Protein AF-A0A9D4LX62-F1 (afdb_monomer_lite)

Secondary structure (DSSP, 8-state):
-HHHHHHHHTT---THHHHHHHHHHHHHHHHHHHHHHHHHHHHHTTTS-GGGGGGGSTTSPP-SSSSS-HHHHHHHHHHHHHHHHHHHHHTSPPTT------------------------------SS---GGGSSS---

pLDDT: mean 70.23, std 18.79, range [38.34, 95.5]

Structure (mmCIF, N/CA/C/O backbone):
data_AF-A0A9D4LX62-F1
#
_entry.id   AF-A0A9D4LX62-F1
#
loop_
_atom_site.group_PDB
_atom_site.id
_atom_site.type_symbol
_atom_site.label_atom_id
_atom_site.label_alt_id
_atom_site.label_comp_id
_atom_site.label_asym_id
_atom_site.label_entity_id
_atom_site.label_seq_id
_atom_site.pdbx_PDB_ins_code
_atom_site.Cartn_x
_atom_site.Cartn_y
_atom_site.Cartn_z
_atom_site.occupancy
_atom_site.B_iso_or_equiv
_atom_site.auth_seq_id
_atom_site.auth_comp_id
_atom_site.auth_asym_id
_atom_site.auth_atom_id
_atom_site.pdbx_PDB_model_num
ATOM 1 N N . MET A 1 1 ? -8.465 19.660 37.228 1.00 51.00 1 MET A N 1
ATOM 2 C CA . MET A 1 1 ? -7.953 18.395 36.661 1.00 51.00 1 MET A CA 1
ATOM 3 C C . MET A 1 1 ? -8.385 17.193 37.505 1.00 51.00 1 MET A C 1
ATOM 5 O O . MET A 1 1 ? -9.204 16.431 37.024 1.00 51.00 1 MET A O 1
ATOM 9 N N . ALA A 1 2 ? -8.000 17.088 38.787 1.00 53.16 2 ALA A N 1
ATOM 10 C CA . ALA A 1 2 ? -8.327 15.924 39.639 1.00 53.16 2 ALA A CA 1
ATOM 11 C C . ALA A 1 2 ? -9.833 15.650 39.886 1.00 53.16 2 ALA A C 1
ATOM 13 O O . ALA A 1 2 ? -10.225 14.526 40.177 1.00 53.16 2 ALA A O 1
ATOM 14 N N . LYS A 1 3 ? -10.703 16.664 39.758 1.00 53.62 3 LYS A N 1
ATOM 15 C CA . LYS A 1 3 ? -12.154 16.523 39.996 1.00 53.62 3 LYS A CA 1
ATOM 16 C C . LYS A 1 3 ? -12.904 15.808 38.859 1.00 53.62 3 LYS A C 1
ATOM 18 O O . LYS A 1 3 ? -13.970 15.264 39.107 1.00 53.62 3 LYS A O 1
ATOM 23 N N . ALA A 1 4 ? -12.347 15.791 37.644 1.00 56.34 4 ALA A N 1
ATOM 24 C CA . ALA A 1 4 ? -12.942 15.101 36.495 1.00 56.34 4 ALA A CA 1
ATOM 25 C C . ALA A 1 4 ? -12.605 13.598 36.491 1.00 56.34 4 ALA A C 1
ATOM 27 O O . ALA A 1 4 ? -13.438 12.773 36.137 1.00 56.34 4 ALA A O 1
ATOM 28 N N . GLU A 1 5 ? -11.409 13.231 36.958 1.00 54.09 5 GLU A N 1
ATOM 29 C CA . GLU A 1 5 ? -10.959 11.833 37.040 1.00 54.09 5 GLU A CA 1
ATOM 30 C C . GLU A 1 5 ? -11.719 11.027 38.105 1.00 54.09 5 GLU A C 1
ATOM 32 O O . GLU A 1 5 ? -11.885 9.814 37.974 1.00 54.09 5 GLU A O 1
ATOM 37 N N . LEU A 1 6 ? -12.225 11.700 39.145 1.00 55.16 6 LEU A N 1
ATOM 38 C CA . LEU A 1 6 ? -13.020 11.076 40.205 1.00 55.16 6 LEU A CA 1
ATOM 39 C C . LEU A 1 6 ? -14.460 10.752 39.775 1.00 55.16 6 LEU A C 1
ATOM 41 O O . LEU A 1 6 ? -15.017 9.774 40.263 1.00 55.16 6 LEU A O 1
ATOM 45 N N . GLN A 1 7 ? -15.036 11.487 38.816 1.00 55.56 7 GLN A N 1
ATOM 46 C CA . GLN A 1 7 ? -16.409 11.235 38.348 1.00 55.56 7 GLN A CA 1
ATOM 47 C C . GLN A 1 7 ? -16.545 9.947 37.522 1.00 55.56 7 GLN A C 1
ATOM 49 O O . GLN A 1 7 ? -17.625 9.368 37.462 1.00 55.56 7 GLN A O 1
ATOM 54 N N . ILE A 1 8 ? -15.458 9.454 36.919 1.00 56.66 8 ILE A N 1
ATOM 55 C CA . ILE A 1 8 ? -15.486 8.225 36.108 1.00 56.66 8 ILE A CA 1
ATOM 56 C C . ILE A 1 8 ? -15.570 6.973 36.999 1.00 56.66 8 ILE A C 1
ATOM 58 O O . ILE A 1 8 ? -16.159 5.970 36.603 1.00 56.66 8 ILE A O 1
ATOM 62 N N . LYS A 1 9 ? -15.027 7.028 38.224 1.00 56.91 9 LYS A N 1
ATOM 63 C CA . LYS A 1 9 ? -15.011 5.884 39.154 1.00 56.91 9 LYS A CA 1
ATOM 64 C C . LYS A 1 9 ? -16.335 5.671 39.901 1.00 56.91 9 LYS A C 1
ATOM 66 O O . LYS A 1 9 ? -16.598 4.547 40.312 1.00 56.91 9 LYS A O 1
ATOM 71 N N . GLU A 1 10 ? -17.173 6.700 40.057 1.00 59.28 10 GLU A N 1
ATOM 72 C CA . GLU A 1 10 ? -18.451 6.608 40.794 1.00 59.28 10 GLU A CA 1
ATOM 73 C C . GLU A 1 10 ? -19.614 6.000 39.991 1.00 59.28 10 GLU A C 1
ATOM 75 O O . GLU A 1 10 ? -20.633 5.646 40.577 1.00 59.28 10 GLU A O 1
ATOM 80 N N . LEU A 1 11 ? -19.488 5.829 38.670 1.00 58.62 11 LEU A N 1
ATOM 81 C CA . LEU A 1 11 ? -20.617 5.395 37.835 1.00 58.62 11 LEU A CA 1
ATOM 82 C C . LEU A 1 11 ? -20.828 3.875 37.749 1.00 58.62 11 LEU A C 1
ATOM 84 O O . LEU A 1 11 ? -21.815 3.456 37.156 1.00 58.62 11 LEU A O 1
ATOM 88 N N . GLY A 1 12 ? -19.965 3.034 38.334 1.00 59.69 12 GLY A N 1
ATOM 89 C CA . GLY A 1 12 ? -20.193 1.578 38.404 1.00 59.69 12 GLY A CA 1
ATOM 90 C C . GLY A 1 12 ? -20.400 0.883 37.046 1.00 59.69 12 GLY A C 1
ATOM 91 O O . GLY A 1 12 ? -20.916 -0.231 36.991 1.00 59.69 12 GLY A O 1
ATOM 92 N N . ILE A 1 13 ? -20.028 1.543 35.945 1.00 66.50 13 ILE A N 1
ATOM 93 C CA . ILE A 1 13 ? -20.150 1.007 34.593 1.00 66.50 13 ILE A CA 1
ATOM 94 C C . ILE A 1 13 ? -18.985 0.041 34.401 1.00 66.50 13 ILE A C 1
ATOM 96 O O . ILE A 1 13 ? -17.829 0.455 34.350 1.00 66.50 13 ILE A O 1
ATOM 100 N N . ASP A 1 14 ? -19.295 -1.248 34.309 1.00 69.44 14 ASP A N 1
ATOM 101 C CA . ASP A 1 14 ? -18.347 -2.287 33.916 1.00 69.44 14 ASP A CA 1
ATOM 102 C C . ASP A 1 14 ? -17.902 -2.034 32.464 1.00 69.44 14 ASP A C 1
ATOM 104 O O . ASP A 1 14 ? -18.601 -2.365 31.505 1.00 69.44 14 ASP A O 1
ATOM 108 N N . ILE A 1 15 ? -16.767 -1.346 32.309 1.00 69.88 15 ILE A N 1
ATOM 109 C CA . ILE A 1 15 ? -16.257 -0.822 31.031 1.00 69.88 15 ILE A CA 1
ATOM 110 C C . ILE A 1 15 ? -15.786 -1.958 30.108 1.00 69.88 15 ILE A C 1
ATOM 112 O O . ILE A 1 15 ? -15.649 -1.750 28.906 1.00 69.88 15 ILE A O 1
ATOM 116 N N . ALA A 1 16 ? -15.573 -3.168 30.636 1.00 73.12 16 ALA A N 1
ATOM 117 C CA . ALA A 1 16 ? -15.048 -4.304 29.880 1.00 73.12 16 ALA A CA 1
ATOM 118 C C . ALA A 1 16 ? -15.954 -4.698 28.699 1.00 73.12 16 ALA A C 1
ATOM 120 O O . ALA A 1 16 ? -15.499 -4.796 27.565 1.00 73.12 16 ALA A O 1
ATOM 121 N N . LYS A 1 17 ? -17.263 -4.820 28.932 1.00 76.38 17 LYS A N 1
ATOM 122 C CA . LYS A 1 17 ? -18.230 -5.223 27.895 1.00 76.38 17 LYS A CA 1
ATOM 123 C C . LYS A 1 17 ? -18.392 -4.206 26.753 1.00 76.38 17 LYS A C 1
ATOM 125 O O . LYS A 1 17 ? -18.374 -4.614 25.594 1.00 76.38 17 LYS A O 1
ATOM 130 N N . PRO A 1 18 ? -18.579 -2.893 27.009 1.00 75.06 18 PRO A N 1
ATOM 131 C CA . PRO A 1 18 ? -18.610 -1.915 25.927 1.00 75.06 18 PRO A CA 1
ATOM 132 C C . PRO A 1 18 ? -17.245 -1.767 25.244 1.00 75.06 18 PRO A C 1
ATOM 134 O O . PRO A 1 18 ? -17.221 -1.469 24.055 1.00 75.06 18 PRO A O 1
ATOM 137 N N . LEU A 1 19 ? -16.127 -2.001 25.942 1.00 84.00 19 LEU A N 1
ATOM 138 C CA . LEU A 1 19 ? -14.790 -1.977 25.344 1.00 84.00 19 LEU A CA 1
ATOM 139 C C . LEU A 1 19 ? -14.590 -3.106 24.321 1.00 84.00 19 LEU A C 1
ATOM 141 O O . LEU A 1 19 ? -14.085 -2.830 23.234 1.00 84.00 19 LEU A O 1
ATOM 145 N N . ASP A 1 20 ? -15.051 -4.323 24.616 1.00 82.00 20 ASP A N 1
ATOM 146 C CA . ASP A 1 20 ? -15.009 -5.447 23.668 1.00 82.00 20 ASP A CA 1
ATOM 147 C C . ASP A 1 20 ? -15.825 -5.131 22.399 1.00 82.00 20 ASP A C 1
ATOM 149 O O . ASP A 1 20 ? -15.336 -5.258 21.276 1.00 82.00 20 ASP A O 1
ATOM 153 N N . ASN A 1 21 ? -17.033 -4.578 22.565 1.00 80.88 21 ASN A N 1
ATOM 154 C CA . ASN A 1 21 ? -17.858 -4.128 21.437 1.00 80.88 21 ASN A CA 1
ATOM 155 C C . ASN A 1 21 ? -17.196 -2.979 20.646 1.00 80.88 21 ASN A C 1
ATOM 157 O O . ASN A 1 21 ? -17.307 -2.904 19.418 1.00 80.88 21 ASN A O 1
ATOM 161 N N . CYS A 1 22 ? -16.494 -2.065 21.323 1.00 88.31 22 CYS A N 1
ATOM 162 C CA . CYS A 1 22 ? -15.698 -1.017 20.679 1.00 88.31 22 CYS A CA 1
ATOM 163 C C . CYS A 1 22 ? -14.538 -1.610 19.865 1.00 88.31 22 CYS A C 1
ATOM 165 O O . CYS A 1 22 ? -14.221 -1.111 18.789 1.00 88.31 22 CYS A O 1
ATOM 167 N N . GLN A 1 23 ? -13.918 -2.688 20.336 1.00 91.50 23 GLN A N 1
ATOM 168 C CA . GLN A 1 23 ? -12.824 -3.344 19.627 1.00 91.50 23 GLN A CA 1
ATOM 169 C C . GLN A 1 23 ? -13.316 -4.057 18.361 1.00 91.50 23 GLN A C 1
ATOM 171 O O . GLN A 1 23 ? -12.708 -3.904 17.296 1.00 91.50 23 GLN A O 1
ATOM 176 N N . ASP A 1 24 ? -14.451 -4.751 18.440 1.00 91.06 24 ASP A N 1
ATOM 177 C CA . ASP A 1 24 ? -15.077 -5.394 17.281 1.00 91.06 24 ASP A CA 1
ATOM 178 C C . ASP A 1 24 ? -15.528 -4.368 16.235 1.00 91.06 24 ASP A C 1
ATOM 180 O O . ASP A 1 24 ? -15.281 -4.531 15.036 1.00 91.06 24 ASP A O 1
ATOM 184 N N . THR A 1 25 ? -16.133 -3.263 16.678 1.00 94.94 25 THR A N 1
ATOM 185 C CA . THR A 1 25 ? -16.549 -2.176 15.777 1.00 94.94 25 THR A CA 1
ATOM 186 C C . THR A 1 25 ? -15.351 -1.467 15.140 1.00 94.94 25 THR A C 1
ATOM 188 O O . THR A 1 25 ? -15.389 -1.192 13.939 1.00 94.94 25 THR A O 1
ATOM 191 N N . LEU A 1 26 ? -14.258 -1.232 15.878 1.00 94.75 26 LEU A N 1
ATOM 192 C CA . LEU A 1 26 ? -13.002 -0.701 15.328 1.00 94.75 26 LEU A CA 1
ATOM 193 C C . LEU A 1 26 ? -12.368 -1.657 14.313 1.00 94.75 26 LEU A C 1
ATOM 195 O O . LEU A 1 26 ? -11.891 -1.212 13.266 1.00 94.75 26 LEU A O 1
ATOM 199 N N . SER A 1 27 ? -12.391 -2.961 14.589 1.00 94.62 27 SER A N 1
ATOM 200 C CA . SER A 1 27 ? -11.915 -3.992 13.662 1.00 94.62 27 SER A CA 1
ATOM 201 C C . SER A 1 27 ? -12.729 -3.990 12.365 1.00 94.62 27 SER A C 1
ATOM 203 O O . SER A 1 27 ? -12.161 -3.932 11.268 1.00 94.62 27 SER A O 1
ATOM 205 N N . LEU A 1 28 ? -14.062 -3.951 12.471 1.00 95.50 28 LEU A N 1
ATOM 206 C CA . LEU A 1 28 ? -14.965 -3.879 11.323 1.00 95.50 28 LEU A CA 1
ATOM 207 C C . LEU A 1 28 ? -14.759 -2.590 10.515 1.00 95.50 28 LEU A C 1
ATOM 209 O O . LEU A 1 28 ? -14.680 -2.642 9.287 1.00 95.50 28 LEU A O 1
ATOM 213 N N . LEU A 1 29 ? -14.616 -1.445 11.189 1.00 95.06 29 LEU A N 1
ATOM 214 C CA . LEU A 1 29 ? -14.339 -0.156 10.554 1.00 95.06 29 LEU A CA 1
ATOM 215 C C . LEU A 1 29 ? -12.989 -0.169 9.826 1.00 95.06 29 LEU A C 1
ATOM 217 O O . LEU A 1 29 ? -12.895 0.280 8.683 1.00 95.06 29 LEU A O 1
ATOM 221 N N . GLY A 1 30 ? -11.952 -0.726 10.454 1.00 92.56 30 GLY A N 1
ATOM 222 C CA . GLY A 1 30 ? -10.642 -0.914 9.834 1.00 92.56 30 GLY A CA 1
ATOM 223 C C . GLY A 1 30 ? -10.721 -1.804 8.593 1.00 92.56 30 GLY A C 1
ATOM 224 O O . GLY A 1 30 ? -10.132 -1.484 7.556 1.00 92.56 30 GLY A O 1
ATOM 225 N N . HIS A 1 31 ? -11.506 -2.881 8.658 1.00 93.38 31 HIS A N 1
ATOM 226 C CA . HIS A 1 31 ? -11.730 -3.775 7.528 1.00 93.38 31 HIS A CA 1
ATOM 227 C C . HIS A 1 31 ? -12.482 -3.087 6.381 1.00 93.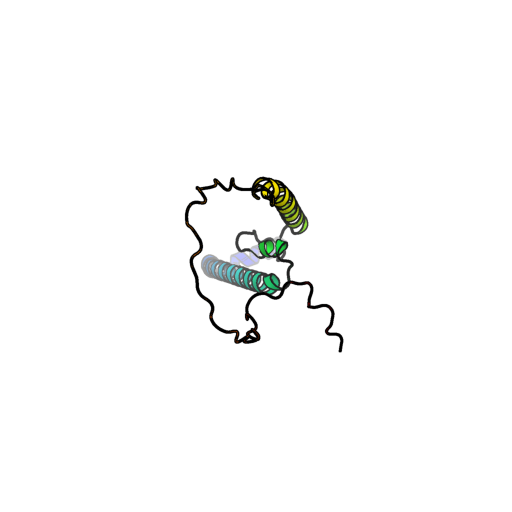38 31 HIS A C 1
ATOM 229 O O . HIS A 1 31 ? -12.053 -3.173 5.228 1.00 93.38 31 HIS A O 1
ATOM 235 N N . ALA A 1 32 ? -13.555 -2.356 6.686 1.00 95.00 32 ALA A N 1
ATOM 236 C CA . ALA A 1 32 ? -14.315 -1.587 5.705 1.00 95.00 32 ALA A CA 1
ATOM 237 C C . ALA A 1 32 ? -13.439 -0.519 5.030 1.00 95.00 32 ALA A C 1
ATOM 239 O O . ALA A 1 32 ? -13.396 -0.436 3.802 1.00 95.00 32 ALA A O 1
ATOM 240 N N . ASN A 1 33 ? -12.653 0.228 5.811 1.00 91.88 33 ASN A N 1
ATOM 241 C CA . ASN A 1 33 ? -11.702 1.209 5.286 1.00 91.88 33 ASN A CA 1
ATOM 242 C C . ASN A 1 33 ? -10.656 0.561 4.373 1.00 91.88 33 ASN A C 1
ATOM 244 O O . ASN A 1 33 ? -10.339 1.096 3.307 1.00 91.88 33 ASN A O 1
ATOM 248 N N . LYS A 1 34 ? -10.142 -0.616 4.745 1.00 90.56 34 LYS A N 1
ATOM 249 C CA . LYS A 1 34 ? -9.229 -1.385 3.893 1.00 90.56 34 LYS A CA 1
ATOM 250 C C . LYS A 1 34 ? -9.892 -1.766 2.569 1.00 90.56 34 LYS A C 1
ATOM 252 O O . LYS A 1 34 ? -9.277 -1.567 1.523 1.00 90.56 34 LYS A O 1
ATOM 257 N N . GLN A 1 35 ? -11.124 -2.276 2.594 1.00 91.94 35 GLN A N 1
ATOM 258 C CA . GLN A 1 35 ? -11.851 -2.639 1.374 1.00 91.94 35 GLN A CA 1
ATOM 259 C C . GLN A 1 35 ? -12.085 -1.427 0.466 1.00 91.94 35 GLN A C 1
ATOM 261 O O . GLN A 1 35 ? -11.755 -1.493 -0.714 1.00 91.94 35 GLN A O 1
ATOM 266 N N . ILE A 1 36 ? -12.544 -0.298 1.016 1.00 92.38 36 ILE A N 1
ATOM 267 C CA . ILE A 1 36 ? -12.747 0.946 0.256 1.00 92.38 36 ILE A CA 1
ATOM 268 C C . ILE A 1 36 ? -11.446 1.384 -0.421 1.00 92.38 36 ILE A C 1
ATOM 270 O O . ILE A 1 36 ? -11.434 1.706 -1.610 1.00 92.38 36 ILE A O 1
ATOM 274 N N . ASN A 1 37 ? -10.329 1.368 0.309 1.00 91.19 37 ASN A N 1
ATOM 275 C CA . ASN A 1 37 ? -9.032 1.726 -0.258 1.00 91.19 37 ASN A CA 1
ATOM 276 C C . ASN A 1 37 ? -8.594 0.754 -1.364 1.00 91.19 37 ASN A C 1
ATOM 278 O O . ASN A 1 37 ? -8.060 1.197 -2.381 1.00 91.19 37 ASN A O 1
ATOM 282 N N . MET A 1 38 ? -8.868 -0.545 -1.228 1.00 89.81 38 MET A N 1
ATOM 283 C CA . MET A 1 38 ? -8.597 -1.523 -2.287 1.00 89.81 38 MET A CA 1
ATOM 284 C C . MET A 1 38 ? -9.447 -1.275 -3.535 1.00 89.81 38 MET A C 1
ATOM 286 O O . MET A 1 38 ? -8.893 -1.202 -4.631 1.00 89.81 38 MET A O 1
ATOM 290 N N . THR A 1 39 ? -10.749 -1.038 -3.379 1.00 92.62 39 THR A N 1
ATOM 291 C CA . THR A 1 39 ? -11.644 -0.700 -4.496 1.00 92.62 39 THR A CA 1
ATOM 292 C C . THR A 1 39 ? -11.198 0.578 -5.204 1.00 92.62 39 THR A C 1
ATOM 294 O O . THR A 1 39 ? -11.157 0.628 -6.432 1.00 92.62 39 THR A O 1
ATOM 297 N N . ARG A 1 40 ? -10.782 1.606 -4.453 1.00 93.06 40 ARG A N 1
ATOM 298 C CA . ARG A 1 40 ? -10.223 2.842 -5.029 1.00 93.06 40 ARG A CA 1
ATOM 299 C C . ARG A 1 40 ? -8.959 2.567 -5.840 1.00 93.06 40 ARG A C 1
ATOM 301 O O . ARG A 1 40 ? -8.806 3.111 -6.930 1.00 93.06 40 ARG A O 1
ATOM 308 N N . ARG A 1 41 ? -8.061 1.711 -5.342 1.00 91.75 41 ARG A N 1
ATOM 309 C CA . ARG A 1 41 ? -6.840 1.320 -6.068 1.00 91.75 41 ARG A CA 1
ATOM 310 C C . ARG A 1 41 ? -7.168 0.543 -7.341 1.00 91.75 41 ARG A C 1
ATOM 312 O O . ARG A 1 41 ? -6.554 0.796 -8.373 1.00 91.75 41 ARG A O 1
ATOM 319 N N . GLU A 1 42 ? -8.144 -0.355 -7.307 1.00 91.44 42 GLU A N 1
ATOM 320 C CA . GLU A 1 42 ? -8.598 -1.089 -8.494 1.00 91.44 42 GLU A CA 1
ATOM 321 C C . GLU A 1 42 ? -9.229 -0.169 -9.542 1.00 91.44 42 GLU A C 1
ATOM 323 O O . GLU A 1 42 ? -8.901 -0.293 -10.721 1.00 91.44 42 GLU A O 1
ATOM 328 N N . ALA A 1 43 ? -10.037 0.803 -9.113 1.00 92.50 43 ALA A N 1
ATOM 329 C CA . ALA A 1 43 ? -10.624 1.813 -9.990 1.00 92.50 43 ALA A CA 1
ATOM 330 C C . ALA A 1 43 ? -9.573 2.747 -10.618 1.00 92.50 43 ALA A C 1
ATOM 332 O O . ALA A 1 43 ? -9.722 3.153 -11.765 1.00 92.50 43 ALA A O 1
ATOM 333 N N . LEU A 1 44 ? -8.487 3.058 -9.900 1.00 92.38 44 LEU A N 1
ATOM 334 C CA . LEU A 1 44 ? -7.374 3.870 -10.417 1.00 92.38 44 LEU A CA 1
ATOM 335 C C . LEU A 1 44 ? -6.411 3.091 -11.319 1.00 92.38 44 LEU A C 1
ATOM 337 O O . LEU A 1 44 ? -5.709 3.685 -12.137 1.00 92.38 44 LEU A O 1
ATOM 341 N N . ARG A 1 45 ? -6.345 1.763 -11.173 1.00 91.25 45 ARG A N 1
ATOM 342 C CA . ARG A 1 45 ? -5.435 0.901 -11.937 1.00 91.25 45 ARG A CA 1
ATOM 343 C C . ARG A 1 45 ? -5.517 1.108 -13.465 1.00 91.25 45 ARG A C 1
ATOM 345 O O . ARG A 1 45 ? -4.443 1.193 -14.060 1.00 91.25 45 ARG A O 1
ATOM 352 N N . PRO A 1 46 ? -6.699 1.195 -14.113 1.00 91.38 46 PRO A N 1
ATOM 353 C CA . PRO A 1 46 ? -6.790 1.419 -15.561 1.00 91.38 46 PRO A CA 1
ATOM 354 C C . PRO A 1 46 ? -6.367 2.826 -16.014 1.00 91.38 46 PRO A C 1
ATOM 356 O O . PRO A 1 46 ? -5.883 2.967 -17.134 1.00 91.38 46 PRO A O 1
ATOM 359 N N . GLU A 1 47 ? -6.510 3.842 -15.160 1.00 91.50 47 GLU A N 1
ATOM 360 C CA . GLU A 1 47 ? -6.151 5.237 -15.469 1.00 91.50 47 GLU A CA 1
ATOM 361 C C . GLU A 1 47 ? -4.633 5.483 -15.398 1.00 91.50 47 GLU A C 1
ATOM 363 O O . GLU A 1 47 ? -4.103 6.441 -15.966 1.00 91.50 47 GLU A O 1
ATOM 368 N N . MET A 1 48 ? -3.891 4.610 -14.709 1.00 87.88 48 MET A N 1
ATOM 369 C CA . MET A 1 48 ? -2.439 4.713 -14.613 1.00 87.88 48 MET A CA 1
ATOM 370 C C . MET A 1 48 ? -1.714 4.150 -15.836 1.00 87.88 48 MET A C 1
ATOM 372 O O . MET A 1 48 ? -2.118 3.172 -16.467 1.00 87.88 48 MET A O 1
ATOM 376 N N . LYS A 1 49 ? -0.533 4.716 -16.128 1.00 89.44 49 LYS A N 1
ATOM 377 C CA . LYS A 1 49 ? 0.364 4.125 -17.129 1.00 89.44 49 LYS A CA 1
ATOM 378 C C . LYS A 1 49 ? 0.726 2.700 -16.697 1.00 89.44 49 LYS A C 1
ATOM 380 O O . LYS A 1 49 ? 1.037 2.458 -15.534 1.00 89.44 49 LYS A O 1
ATOM 385 N N . ARG A 1 50 ? 0.787 1.786 -17.670 1.00 87.62 50 ARG A N 1
ATOM 386 C CA . ARG A 1 50 ? 1.141 0.362 -17.494 1.00 87.62 50 ARG A CA 1
ATOM 387 C C . ARG A 1 50 ? 2.244 0.067 -16.457 1.00 87.62 50 ARG A C 1
ATOM 389 O O . ARG A 1 50 ? 1.996 -0.804 -15.631 1.00 87.62 50 ARG A O 1
ATOM 396 N N . PRO A 1 51 ? 3.415 0.745 -16.445 1.00 87.06 51 PRO A N 1
ATOM 397 C CA . PRO A 1 51 ? 4.444 0.523 -15.419 1.00 87.06 51 PRO A CA 1
ATOM 398 C C . PRO A 1 51 ? 3.962 0.702 -13.985 1.00 87.06 51 PRO A C 1
ATOM 400 O O . PRO A 1 51 ? 4.333 -0.068 -13.110 1.00 87.06 51 PRO A O 1
ATOM 403 N N . TYR A 1 52 ? 3.142 1.722 -13.758 1.00 89.75 52 TYR A N 1
ATOM 404 C CA . TYR A 1 52 ? 2.707 2.135 -12.431 1.00 89.75 52 TYR A CA 1
ATOM 405 C C . TYR A 1 52 ? 1.436 1.405 -11.989 1.00 89.75 52 TYR A C 1
ATOM 407 O O . TYR A 1 52 ? 1.052 1.494 -10.831 1.00 89.75 52 TYR A O 1
ATOM 415 N N . SER A 1 53 ? 0.809 0.605 -12.861 1.00 89.62 53 SER A N 1
ATOM 416 C CA . SER A 1 53 ? -0.321 -0.263 -12.497 1.00 89.62 53 SER A CA 1
ATOM 417 C C . SER A 1 53 ? 0.010 -1.213 -11.335 1.00 89.62 53 SER A C 1
ATOM 419 O O . SER A 1 53 ? -0.901 -1.638 -10.619 1.00 89.62 53 SER A O 1
ATOM 421 N N . SER A 1 54 ? 1.289 -1.557 -11.146 1.00 87.62 54 SER A N 1
ATOM 422 C CA . SER A 1 54 ? 1.775 -2.365 -10.021 1.00 87.62 54 SER A CA 1
ATOM 423 C C . SER A 1 54 ? 1.605 -1.660 -8.670 1.00 87.62 54 SER A C 1
ATOM 425 O O . SER A 1 54 ? 1.395 -2.340 -7.666 1.00 87.62 54 SER A O 1
ATOM 427 N N . LEU A 1 55 ? 1.567 -0.321 -8.645 1.00 87.75 55 LEU A N 1
ATOM 428 C CA . LEU A 1 55 ? 1.288 0.480 -7.446 1.00 87.75 55 LEU A CA 1
ATOM 429 C C . LEU A 1 55 ? -0.139 0.301 -6.927 1.00 87.75 55 LEU A C 1
ATOM 431 O O . LEU A 1 55 ? -0.450 0.646 -5.794 1.00 87.75 55 LEU A O 1
ATOM 435 N N . CYS A 1 56 ? -1.046 -0.244 -7.733 1.00 88.75 56 CYS A N 1
ATOM 436 C CA . CYS A 1 56 ? -2.390 -0.592 -7.281 1.00 88.75 56 CYS A CA 1
ATOM 437 C C . CYS A 1 56 ? -2.497 -2.045 -6.800 1.00 88.75 56 CYS A C 1
ATOM 439 O O . CYS A 1 56 ? -3.607 -2.521 -6.573 1.00 88.75 56 CYS A O 1
ATOM 441 N N . SER A 1 57 ? -1.394 -2.790 -6.696 1.00 85.19 57 SER A N 1
ATOM 442 C CA . SER A 1 57 ? -1.405 -4.181 -6.227 1.00 85.19 57 SER A CA 1
ATOM 443 C C . SER A 1 57 ? -1.695 -4.283 -4.726 1.00 85.19 57 SER A C 1
ATOM 445 O O . SER A 1 57 ? -1.179 -3.499 -3.928 1.00 85.19 57 SER A O 1
ATOM 447 N N . SER A 1 58 ? -2.450 -5.308 -4.322 1.00 81.25 58 SER A N 1
ATOM 448 C CA . SER A 1 58 ? -2.738 -5.619 -2.912 1.00 81.25 58 SER A CA 1
ATOM 449 C C . SER A 1 58 ? -1.489 -5.919 -2.076 1.00 81.25 58 SER A C 1
ATOM 451 O O . SER A 1 58 ? -1.557 -5.865 -0.853 1.00 81.25 58 SER A O 1
ATOM 453 N N . SER A 1 59 ? -0.352 -6.202 -2.721 1.00 82.25 59 SER A N 1
ATOM 454 C CA . SER A 1 59 ? 0.924 -6.470 -2.053 1.00 82.25 59 SER A CA 1
ATOM 455 C C . SER A 1 59 ? 1.579 -5.227 -1.440 1.00 82.25 59 SER A C 1
ATOM 457 O O . SER A 1 59 ? 2.485 -5.375 -0.624 1.00 82.25 59 SER A O 1
ATOM 459 N N . GLN A 1 60 ? 1.186 -4.016 -1.845 1.00 80.56 60 GLN A N 1
ATOM 460 C CA . GLN A 1 60 ? 1.809 -2.795 -1.329 1.00 80.56 60 GLN A CA 1
ATOM 461 C C . GLN A 1 60 ? 1.157 -2.386 0.003 1.00 80.56 60 GLN A C 1
ATOM 463 O O . GLN A 1 60 ? -0.081 -2.348 0.063 1.00 80.56 60 GLN A O 1
ATOM 468 N N . PRO A 1 61 ? 1.951 -2.055 1.040 1.00 75.75 61 PRO A N 1
ATOM 469 C CA . PRO A 1 61 ? 1.432 -1.646 2.339 1.00 75.75 61 PRO A CA 1
ATOM 470 C C . PRO A 1 61 ? 0.593 -0.366 2.248 1.00 75.75 61 PRO A C 1
ATOM 472 O O . PRO A 1 61 ? 0.824 0.501 1.402 1.00 75.75 61 PRO A O 1
ATOM 475 N N . TYR A 1 62 ? -0.394 -0.275 3.136 1.00 68.00 62 TYR A N 1
ATOM 476 C CA . TYR A 1 62 ? -1.223 0.907 3.335 1.00 68.00 62 TYR A CA 1
ATOM 477 C C . TYR A 1 62 ? -0.604 1.767 4.442 1.00 68.00 62 TYR A C 1
ATOM 479 O O . TYR A 1 62 ? -0.242 1.229 5.484 1.00 68.00 62 TYR A O 1
ATOM 487 N N . ASN A 1 63 ? -0.533 3.084 4.243 1.00 71.88 63 ASN A N 1
ATOM 488 C CA . ASN A 1 63 ? -0.277 4.038 5.331 1.00 71.88 63 ASN A CA 1
ATOM 489 C C . ASN A 1 63 ? -1.457 5.026 5.409 1.00 71.88 63 ASN A C 1
ATOM 491 O O . ASN A 1 63 ? -2.526 4.753 4.868 1.00 71.88 63 ASN A O 1
ATOM 495 N N . GLU A 1 64 ? -1.269 6.174 6.066 1.00 77.94 64 GLU A N 1
ATOM 496 C CA . GLU A 1 64 ? -2.254 7.266 6.180 1.00 77.94 64 GLU A CA 1
ATOM 497 C C . GLU A 1 64 ? -2.838 7.722 4.831 1.00 77.94 64 GLU A C 1
ATOM 499 O O . GLU A 1 64 ? -3.965 8.210 4.767 1.00 77.94 64 GLU A O 1
ATOM 504 N N . TRP A 1 65 ? -2.096 7.519 3.741 1.00 81.25 65 TRP A N 1
ATOM 505 C CA . TRP A 1 65 ? -2.491 7.863 2.380 1.00 81.25 65 TRP A CA 1
ATOM 506 C C . TRP A 1 65 ? -2.797 6.611 1.547 1.00 81.25 65 TRP A C 1
ATOM 508 O O . TRP A 1 65 ? -2.274 5.526 1.803 1.00 81.25 65 TRP A O 1
ATOM 518 N N . LEU A 1 66 ? -3.608 6.777 0.490 1.00 83.25 66 LEU A N 1
ATOM 519 C CA . LEU A 1 66 ? -4.019 5.690 -0.420 1.00 83.25 66 LEU A CA 1
ATOM 520 C C . LEU A 1 66 ? -2.823 4.907 -1.003 1.00 83.25 66 LEU A C 1
ATOM 522 O O . LEU A 1 66 ? -2.933 3.714 -1.283 1.00 83.25 66 LEU A O 1
ATOM 526 N N . PHE A 1 67 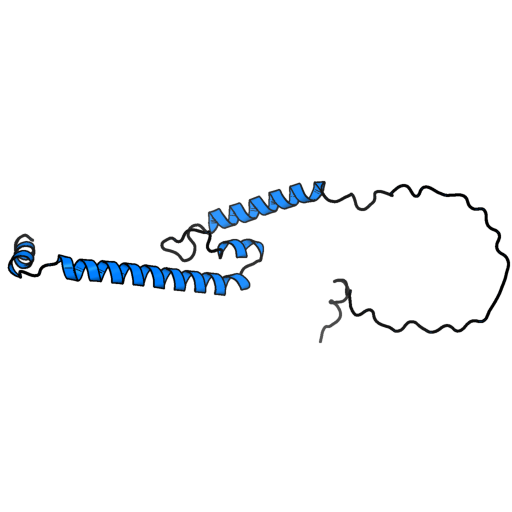? -1.687 5.591 -1.149 1.00 83.38 67 PHE A N 1
ATOM 527 C CA . PHE A 1 67 ? -0.376 5.040 -1.472 1.00 83.38 67 PHE A CA 1
ATOM 528 C C . PHE A 1 67 ? 0.624 5.603 -0.467 1.00 83.38 67 PHE A C 1
ATOM 530 O O . PHE A 1 67 ? 0.550 6.792 -0.168 1.00 83.38 67 PHE A O 1
ATOM 537 N N . CYS A 1 68 ? 1.557 4.798 0.042 1.00 71.56 68 CYS A N 1
ATOM 538 C CA . CYS A 1 68 ? 2.468 5.304 1.065 1.00 71.56 68 CYS A CA 1
ATOM 539 C C . CYS A 1 68 ? 3.672 6.063 0.503 1.00 71.56 68 CYS A C 1
ATOM 541 O O . CYS A 1 68 ? 3.840 7.238 0.799 1.00 71.56 68 CYS A O 1
ATOM 543 N N . ASP A 1 69 ? 4.450 5.429 -0.374 1.00 83.56 69 ASP A N 1
ATOM 544 C CA . ASP A 1 69 ? 5.733 5.962 -0.841 1.00 83.56 69 ASP A CA 1
ATOM 545 C C . ASP A 1 69 ? 5.750 6.019 -2.372 1.00 83.56 69 ASP A C 1
ATOM 547 O O . ASP A 1 69 ? 6.438 5.241 -3.039 1.00 83.56 69 ASP A O 1
ATOM 551 N N . ILE A 1 70 ? 4.965 6.934 -2.952 1.00 87.00 70 ILE A N 1
ATOM 552 C CA . ILE A 1 70 ? 4.839 7.076 -4.416 1.00 87.00 70 ILE A CA 1
ATOM 553 C C . ILE A 1 70 ? 6.201 7.367 -5.052 1.00 87.00 70 ILE A C 1
ATOM 555 O O . ILE A 1 70 ? 6.563 6.733 -6.035 1.00 87.00 70 ILE A O 1
ATOM 559 N N . GLU A 1 71 ? 6.991 8.278 -4.482 1.00 87.56 71 GLU A N 1
ATOM 560 C CA . GLU A 1 71 ? 8.274 8.663 -5.078 1.00 87.56 71 GLU A CA 1
ATOM 561 C C . GLU A 1 71 ? 9.295 7.527 -5.103 1.00 87.56 71 GLU A C 1
ATOM 563 O O . GLU A 1 71 ? 9.977 7.336 -6.109 1.00 87.56 71 GLU A O 1
ATOM 568 N N . LYS A 1 72 ? 9.423 6.780 -4.001 1.00 89.00 72 LYS A N 1
ATOM 569 C CA . LYS A 1 72 ? 10.376 5.666 -3.924 1.00 89.00 72 LYS A CA 1
ATOM 570 C C . LYS A 1 72 ? 9.930 4.525 -4.830 1.00 89.00 72 LYS A C 1
ATOM 572 O O . LYS A 1 72 ? 10.711 4.065 -5.656 1.00 89.00 72 LYS A O 1
ATOM 577 N N . SER A 1 73 ? 8.656 4.141 -4.745 1.00 87.50 73 SER A N 1
ATOM 578 C CA . SER A 1 73 ? 8.100 3.065 -5.571 1.00 87.50 73 SER A CA 1
ATOM 579 C C . SER A 1 73 ? 8.118 3.398 -7.066 1.00 87.50 73 SER A C 1
ATOM 581 O O . SER A 1 73 ? 8.403 2.526 -7.882 1.00 87.50 73 SER A O 1
ATOM 583 N N . ALA A 1 74 ? 7.912 4.661 -7.449 1.00 90.06 74 ALA A N 1
ATOM 584 C CA . ALA A 1 74 ? 8.067 5.100 -8.833 1.00 90.06 74 ALA A CA 1
ATOM 585 C C . ALA A 1 74 ? 9.519 4.965 -9.324 1.00 90.06 74 ALA A C 1
ATOM 587 O O . ALA A 1 74 ? 9.734 4.438 -10.415 1.00 90.06 74 ALA A O 1
ATOM 588 N N . ARG A 1 75 ? 10.512 5.374 -8.518 1.00 92.50 75 ARG A N 1
ATOM 589 C CA . ARG A 1 75 ? 11.940 5.224 -8.860 1.00 92.50 75 ARG A CA 1
ATOM 590 C C . ARG A 1 75 ? 12.337 3.756 -9.009 1.00 92.50 75 ARG A C 1
ATOM 592 O O . ARG A 1 75 ? 12.971 3.398 -9.995 1.00 92.50 75 ARG A O 1
ATOM 599 N N . GLU A 1 76 ? 11.906 2.893 -8.092 1.00 91.62 76 GLU A N 1
ATOM 600 C CA . GLU A 1 76 ? 12.152 1.446 -8.178 1.00 91.62 76 GLU A CA 1
ATOM 601 C C . GLU A 1 76 ? 11.525 0.827 -9.437 1.00 91.62 76 GLU A C 1
ATOM 603 O O . GLU A 1 76 ? 12.153 0.013 -10.120 1.00 91.62 76 GLU A O 1
ATOM 608 N N . ILE A 1 77 ? 10.306 1.240 -9.800 1.00 91.06 77 ILE A N 1
ATOM 609 C CA . ILE A 1 77 ? 9.663 0.808 -11.050 1.00 91.06 77 ILE A CA 1
ATOM 610 C C . ILE A 1 77 ? 10.492 1.250 -12.262 1.00 91.06 77 ILE A C 1
ATOM 612 O O . ILE A 1 77 ? 10.711 0.467 -13.185 1.00 91.06 77 ILE A O 1
ATOM 616 N N . GLU A 1 78 ? 10.997 2.478 -12.276 1.00 92.75 78 GLU A N 1
ATOM 617 C CA . GLU A 1 78 ? 11.833 2.962 -13.377 1.00 92.75 78 GLU A CA 1
ATOM 618 C C . GLU A 1 78 ? 13.172 2.225 -13.463 1.00 92.75 78 GLU A C 1
ATOM 620 O O . GLU A 1 78 ? 13.623 1.874 -14.556 1.00 92.75 78 GLU A O 1
ATOM 625 N N . ASP A 1 79 ? 13.803 1.948 -12.328 1.00 92.81 79 ASP A N 1
ATOM 626 C CA . ASP A 1 79 ? 15.088 1.257 -12.286 1.00 92.81 79 ASP A CA 1
ATOM 627 C C . ASP A 1 79 ? 14.951 -0.217 -12.677 1.00 92.81 79 ASP A C 1
ATOM 629 O O . ASP A 1 79 ? 15.737 -0.712 -13.491 1.00 92.81 79 ASP A O 1
ATOM 633 N N . THR A 1 80 ? 13.895 -0.898 -12.225 1.00 90.62 80 THR A N 1
ATOM 634 C CA . THR A 1 80 ? 13.573 -2.259 -12.687 1.00 90.62 80 THR A CA 1
ATOM 635 C C . THR A 1 80 ? 13.281 -2.298 -14.187 1.00 90.62 80 THR A C 1
ATOM 637 O O . THR A 1 80 ? 13.726 -3.225 -14.868 1.00 90.62 80 THR A O 1
ATOM 640 N N . GLN A 1 81 ? 12.631 -1.273 -14.750 1.00 88.88 81 GLN A N 1
ATOM 641 C CA . GLN A 1 81 ? 12.453 -1.159 -16.201 1.00 88.88 81 GLN A CA 1
ATOM 642 C C . GLN A 1 81 ? 13.770 -0.953 -16.950 1.00 88.88 81 GLN A C 1
ATOM 644 O O . GLN A 1 81 ? 13.999 -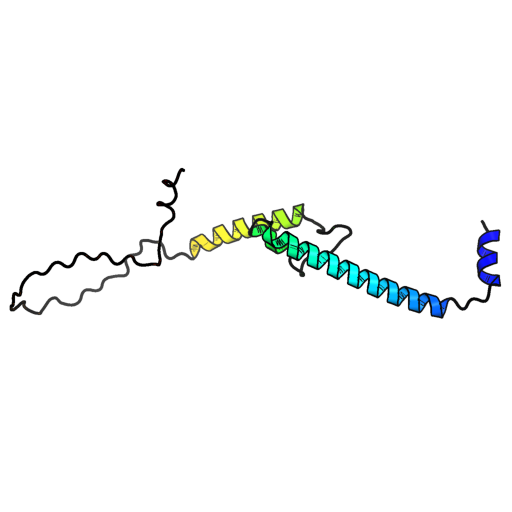1.601 -17.976 1.00 88.88 81 GLN A O 1
ATOM 649 N N . LYS A 1 82 ? 14.658 -0.081 -16.457 1.00 90.44 82 LYS A N 1
ATOM 650 C CA . LYS A 1 82 ? 15.986 0.131 -17.058 1.00 90.44 82 LYS A CA 1
ATOM 651 C C . LYS A 1 82 ? 16.799 -1.163 -17.054 1.00 90.44 82 LYS A C 1
ATOM 653 O O . LYS A 1 82 ? 17.408 -1.493 -18.071 1.00 90.44 82 LYS A O 1
ATOM 658 N N . ILE A 1 83 ? 16.796 -1.897 -15.941 1.00 88.06 83 ILE A N 1
ATOM 659 C CA . ILE A 1 83 ? 17.488 -3.186 -15.811 1.00 88.06 83 ILE A CA 1
ATOM 660 C C . ILE A 1 83 ? 16.868 -4.217 -16.759 1.00 88.06 83 ILE A C 1
ATOM 662 O O . ILE A 1 83 ? 17.587 -4.826 -17.548 1.00 88.06 83 ILE A O 1
ATOM 666 N N . GLY A 1 84 ? 15.540 -4.360 -16.757 1.00 85.75 84 GLY A N 1
ATOM 667 C CA . GLY A 1 84 ? 14.834 -5.283 -17.646 1.00 85.75 84 GLY A CA 1
ATOM 668 C C . GLY A 1 84 ? 15.134 -5.028 -19.125 1.00 85.75 84 GLY A C 1
ATOM 669 O O . GLY A 1 84 ? 15.391 -5.970 -19.872 1.00 85.75 84 GLY A O 1
ATOM 670 N N . ASN A 1 85 ? 15.197 -3.763 -19.545 1.00 82.69 85 ASN A N 1
ATOM 671 C CA . ASN A 1 85 ? 15.549 -3.396 -20.919 1.00 82.69 85 ASN A CA 1
ATOM 672 C C . ASN A 1 85 ? 17.003 -3.735 -21.281 1.00 82.69 85 ASN A C 1
ATOM 674 O O . ASN A 1 85 ? 17.259 -4.140 -22.415 1.00 82.69 85 ASN A O 1
ATOM 678 N N . LYS A 1 86 ? 17.945 -3.599 -20.337 1.00 83.56 86 LYS A N 1
ATOM 679 C CA . LYS A 1 86 ? 19.345 -4.007 -20.538 1.00 83.56 86 LYS A CA 1
ATOM 680 C C . LYS A 1 86 ? 19.460 -5.527 -20.690 1.00 83.56 86 LYS A C 1
ATOM 682 O O . LYS A 1 86 ? 20.102 -5.989 -21.623 1.00 83.56 86 LYS A O 1
ATOM 687 N N . LEU A 1 87 ? 18.773 -6.293 -19.842 1.00 78.56 87 LEU A N 1
ATOM 688 C CA . LEU A 1 87 ? 18.808 -7.762 -19.860 1.00 78.56 87 LEU A CA 1
ATOM 689 C C . LEU A 1 87 ? 18.068 -8.374 -21.065 1.00 78.56 87 LEU A C 1
ATOM 691 O O . LEU A 1 87 ? 18.473 -9.408 -21.592 1.00 78.56 87 LEU A O 1
ATOM 695 N N . GLN A 1 88 ? 16.991 -7.740 -21.545 1.00 72.06 88 GLN A N 1
ATOM 696 C CA . GLN A 1 88 ? 16.248 -8.219 -22.719 1.00 72.06 88 GLN A CA 1
ATOM 697 C C . GLN A 1 88 ? 17.034 -8.117 -24.035 1.00 72.06 88 GLN A C 1
ATOM 699 O O . GLN A 1 88 ? 16.671 -8.795 -25.001 1.00 72.06 88 GLN A O 1
ATOM 704 N N . TYR A 1 89 ? 18.071 -7.279 -24.106 1.00 60.81 89 TYR A N 1
ATOM 705 C CA . TYR A 1 89 ? 18.865 -7.118 -25.325 1.00 60.81 89 TYR A CA 1
ATOM 706 C C . TYR A 1 89 ? 19.762 -8.334 -25.614 1.00 60.81 89 TYR A C 1
ATOM 708 O O . TYR A 1 89 ? 19.937 -8.668 -26.783 1.00 60.81 89 TYR A O 1
ATOM 716 N N . ASP A 1 90 ? 20.215 -9.058 -24.584 1.00 59.72 90 ASP A N 1
ATOM 717 C CA . ASP A 1 90 ? 21.085 -10.239 -24.735 1.00 59.72 90 ASP A CA 1
ATOM 718 C C . ASP A 1 90 ? 20.327 -11.526 -25.106 1.00 59.72 90 ASP A C 1
ATOM 720 O O . ASP A 1 90 ? 20.913 -12.484 -25.602 1.00 59.72 90 ASP A O 1
ATOM 724 N N . SER A 1 91 ? 19.004 -11.562 -24.905 1.00 58.06 91 SER A N 1
ATOM 725 C CA . SER A 1 91 ? 18.178 -12.765 -25.129 1.00 58.06 91 SER A CA 1
ATOM 726 C C . SER A 1 91 ? 17.440 -12.784 -26.471 1.00 58.06 91 SER A C 1
ATOM 728 O O . SER A 1 91 ? 16.700 -13.726 -26.762 1.00 58.06 91 SER A O 1
ATOM 730 N N . ARG A 1 92 ? 17.592 -11.752 -27.309 1.00 59.19 92 ARG A N 1
ATOM 731 C CA . ARG A 1 92 ? 17.041 -11.782 -28.670 1.00 59.19 92 ARG A CA 1
ATOM 732 C C . ARG A 1 92 ? 18.069 -12.457 -29.576 1.00 59.19 92 ARG A C 1
ATOM 734 O O . ARG A 1 92 ? 19.150 -11.894 -29.731 1.00 59.19 92 ARG A O 1
ATOM 741 N N . PRO A 1 93 ? 17.762 -13.601 -30.225 1.00 57.47 93 PRO A N 1
ATOM 742 C CA . PRO A 1 93 ? 18.626 -14.087 -31.289 1.00 57.47 93 PRO A CA 1
ATOM 743 C C . PRO A 1 93 ? 18.748 -12.952 -32.299 1.00 57.47 93 PRO A C 1
ATOM 745 O O . PRO A 1 93 ? 17.733 -12.404 -32.746 1.00 57.47 93 PRO A O 1
ATOM 748 N N . ALA A 1 94 ? 19.986 -12.535 -32.565 1.00 60.09 94 ALA A N 1
ATOM 749 C CA . ALA A 1 94 ? 20.278 -11.433 -33.460 1.00 60.09 94 ALA A CA 1
ATOM 750 C C . ALA A 1 94 ? 19.450 -11.615 -34.737 1.00 60.09 94 ALA A C 1
ATOM 752 O O . ALA A 1 94 ? 19.590 -12.620 -35.442 1.00 60.09 94 ALA A O 1
ATOM 753 N N . ARG A 1 95 ? 18.534 -10.673 -34.999 1.00 57.59 95 ARG A N 1
ATOM 754 C CA . ARG A 1 95 ? 17.804 -10.589 -36.267 1.00 57.59 95 ARG A CA 1
ATOM 755 C C . ARG A 1 95 ? 18.854 -10.446 -37.366 1.00 57.59 95 ARG A C 1
ATOM 757 O O . ARG A 1 95 ? 19.312 -9.341 -37.624 1.00 57.59 95 ARG A O 1
ATOM 764 N N . GLY A 1 96 ? 19.274 -11.567 -37.945 1.00 54.00 96 GLY A N 1
ATOM 765 C CA . GLY A 1 96 ? 20.346 -11.592 -38.935 1.00 54.00 96 GLY A CA 1
ATOM 766 C C . GLY A 1 96 ? 21.269 -12.808 -38.920 1.00 54.00 96 GLY A C 1
ATOM 767 O O . GLY A 1 96 ? 22.125 -12.862 -39.791 1.00 54.00 96 GLY A O 1
ATOM 768 N N . GLN A 1 97 ? 21.131 -13.784 -38.014 1.00 50.84 97 GLN A N 1
ATOM 769 C CA . GLN A 1 97 ? 21.939 -15.008 -38.115 1.00 50.84 97 GLN A CA 1
ATOM 770 C C . GLN A 1 97 ? 21.372 -15.949 -39.196 1.00 50.84 97 GLN A C 1
ATOM 772 O O . GLN A 1 97 ? 20.253 -16.450 -39.035 1.00 50.84 97 GLN A O 1
ATOM 777 N N . PRO A 1 98 ? 22.091 -16.194 -40.312 1.00 48.72 98 PRO A N 1
ATOM 778 C CA . PRO A 1 98 ? 21.644 -17.133 -41.321 1.00 48.72 98 PRO A CA 1
ATOM 779 C C . PRO A 1 98 ? 21.852 -18.539 -40.762 1.00 48.72 98 PRO A C 1
ATOM 781 O O . PRO A 1 98 ? 22.968 -19.048 -40.711 1.00 48.72 98 PRO A O 1
ATOM 784 N N . MET A 1 99 ? 20.763 -19.180 -40.338 1.00 49.91 99 MET A N 1
ATOM 785 C CA . MET A 1 99 ? 20.768 -20.621 -40.108 1.00 49.91 99 MET A CA 1
ATOM 786 C C . MET A 1 99 ? 21.258 -21.286 -41.396 1.00 49.91 99 MET A C 1
ATOM 788 O O . MET A 1 99 ? 20.636 -21.135 -42.451 1.00 49.91 99 MET A O 1
ATOM 792 N N . PHE A 1 100 ? 22.408 -21.953 -41.305 1.00 50.44 100 PHE A N 1
ATOM 793 C CA . PHE A 1 100 ? 23.041 -22.735 -42.357 1.00 50.44 100 PHE A CA 1
ATOM 794 C C . PHE A 1 100 ? 21.988 -23.488 -43.187 1.00 50.44 100 PHE A C 1
ATOM 796 O O . PHE A 1 100 ? 21.458 -24.515 -42.764 1.00 50.44 100 PHE A O 1
ATOM 803 N N . ARG A 1 101 ? 21.692 -22.996 -44.400 1.00 50.69 101 ARG A N 1
ATOM 804 C CA . ARG A 1 101 ? 20.982 -23.778 -45.419 1.00 50.69 101 ARG A CA 1
ATOM 805 C C . ARG A 1 101 ? 21.960 -24.816 -45.956 1.00 50.69 101 ARG A C 1
ATOM 807 O O . ARG A 1 101 ? 22.588 -24.610 -46.994 1.00 50.69 101 ARG A O 1
ATOM 814 N N . GLY A 1 102 ? 22.092 -25.921 -45.227 1.00 45.78 102 GLY A N 1
ATOM 815 C CA . GLY A 1 102 ? 22.631 -27.157 -45.772 1.00 45.78 102 GLY A CA 1
ATOM 816 C C . GLY A 1 102 ? 21.891 -27.473 -47.071 1.00 45.78 102 GLY A C 1
ATOM 817 O O . GLY A 1 102 ? 20.675 -27.654 -47.083 1.00 45.78 102 GLY A O 1
ATOM 818 N N . ARG A 1 103 ? 22.622 -27.450 -48.185 1.00 57.50 103 ARG A N 1
ATOM 819 C CA . ARG A 1 103 ? 22.153 -27.978 -49.467 1.00 57.50 103 ARG A CA 1
ATOM 820 C C . ARG A 1 103 ? 21.885 -29.475 -49.304 1.00 57.50 103 ARG A C 1
ATOM 822 O O . ARG A 1 103 ? 22.708 -30.156 -48.696 1.00 57.50 103 ARG A O 1
ATOM 829 N N . PRO A 1 104 ? 20.868 -30.007 -49.992 1.00 46.72 104 PRO A N 1
ATOM 830 C CA . PRO A 1 104 ? 21.053 -31.305 -50.613 1.00 46.72 104 PRO A CA 1
ATOM 831 C C . PRO A 1 104 ? 20.809 -31.222 -52.123 1.00 46.72 104 PRO A C 1
ATOM 833 O O . PRO A 1 104 ? 19.794 -30.715 -52.594 1.00 46.72 104 PRO A O 1
ATOM 836 N N . PHE A 1 105 ? 21.832 -31.666 -52.851 1.00 43.62 105 PHE A N 1
ATOM 837 C CA . PHE A 1 105 ? 21.812 -32.393 -54.121 1.00 43.62 105 PHE A CA 1
ATOM 838 C C . PHE A 1 105 ? 20.629 -32.147 -55.072 1.00 43.62 105 PHE A C 1
ATOM 840 O O . PHE A 1 105 ? 19.511 -32.628 -54.902 1.00 43.62 105 PHE A O 1
ATOM 847 N N . ARG A 1 106 ? 20.939 -31.399 -56.133 1.00 46.47 106 ARG A N 1
ATOM 848 C CA . ARG A 1 106 ? 20.060 -31.058 -57.247 1.00 46.47 106 ARG A CA 1
ATOM 849 C C . ARG A 1 106 ? 20.171 -32.137 -58.326 1.00 46.47 106 ARG A C 1
ATOM 851 O O . ARG A 1 106 ? 20.788 -31.885 -59.348 1.00 46.47 106 ARG A O 1
ATOM 858 N N . ASP A 1 107 ? 19.531 -33.282 -58.116 1.00 48.44 107 ASP A N 1
ATOM 859 C CA . ASP A 1 107 ? 19.363 -34.308 -59.152 1.00 48.44 107 ASP A CA 1
ATOM 860 C C . ASP A 1 107 ? 17.896 -34.734 -59.246 1.00 48.44 107 ASP A C 1
ATOM 862 O O . ASP A 1 107 ? 17.461 -35.684 -58.596 1.00 48.44 107 ASP A O 1
ATOM 866 N N . ARG A 1 108 ? 17.108 -34.024 -60.066 1.00 49.94 108 ARG A N 1
ATOM 867 C CA . ARG A 1 108 ? 15.940 -34.614 -60.745 1.00 49.94 108 ARG A CA 1
ATOM 868 C C . ARG A 1 108 ? 15.480 -33.756 -61.933 1.00 49.94 108 ARG A C 1
ATOM 870 O O . ARG A 1 108 ? 15.251 -32.559 -61.757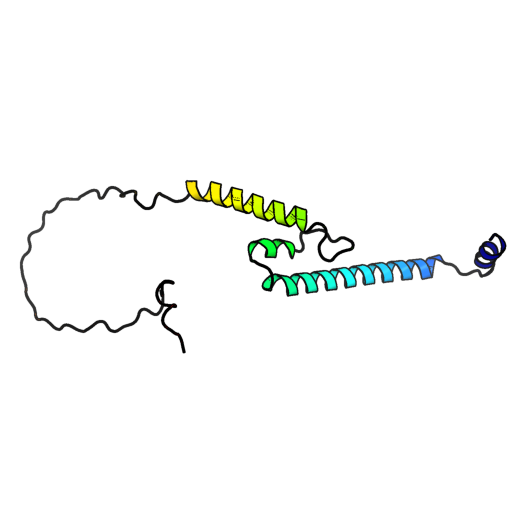 1.00 49.94 108 ARG A O 1
ATOM 877 N N . PRO A 1 109 ? 15.370 -34.337 -63.144 1.00 46.94 109 PRO A N 1
ATOM 878 C CA . PRO A 1 109 ? 15.166 -33.582 -64.371 1.00 46.94 109 PRO A CA 1
ATOM 879 C C . PRO A 1 109 ? 13.701 -33.196 -64.589 1.00 46.94 109 PRO A C 1
ATOM 881 O O . PRO A 1 109 ? 12.769 -33.961 -64.350 1.00 46.94 109 PRO A O 1
ATOM 884 N N . PHE A 1 110 ? 13.537 -31.984 -65.108 1.00 46.69 110 PHE A N 1
ATOM 885 C CA . PHE A 1 110 ? 12.288 -31.376 -65.538 1.00 46.69 110 PHE A CA 1
ATOM 886 C C . PHE A 1 110 ? 11.789 -32.077 -66.816 1.00 46.69 110 PHE A C 1
ATOM 888 O O . PHE A 1 110 ? 12.369 -31.906 -67.888 1.00 46.69 110 PHE A O 1
ATOM 895 N N . ARG A 1 111 ? 10.711 -32.864 -66.728 1.00 42.19 111 ARG A N 1
ATOM 896 C CA . ARG A 1 111 ? 9.919 -33.287 -67.894 1.00 42.19 111 ARG A CA 1
ATOM 897 C C . ARG A 1 111 ? 8.486 -32.812 -67.719 1.00 42.19 111 ARG A C 1
ATOM 899 O O . ARG A 1 111 ? 7.753 -33.386 -66.933 1.00 42.19 111 ARG A O 1
ATOM 906 N N . GLY A 1 112 ? 8.144 -31.795 -68.509 1.00 40.06 112 GLY A N 1
ATOM 907 C CA . GLY A 1 112 ? 6.824 -31.574 -69.094 1.00 40.06 112 GLY A CA 1
ATOM 908 C C . GLY A 1 112 ? 5.655 -31.368 -68.132 1.00 40.06 112 GLY A C 1
ATOM 909 O O . GLY A 1 112 ? 5.245 -32.269 -67.417 1.00 40.06 112 GLY A O 1
ATOM 910 N N . ARG A 1 113 ? 4.938 -30.263 -68.305 1.00 45.22 113 ARG A N 1
ATOM 911 C CA . ARG A 1 113 ? 3.796 -30.225 -69.234 1.00 45.22 113 ARG A CA 1
ATOM 912 C C . ARG A 1 113 ? 2.934 -29.019 -68.881 1.00 45.22 113 ARG A C 1
ATOM 914 O O . ARG A 1 113 ? 2.481 -28.852 -67.756 1.00 45.22 113 ARG A O 1
ATOM 921 N N . SER A 1 114 ? 2.759 -28.179 -69.886 1.00 39.94 114 SER A N 1
ATOM 922 C CA . SER A 1 114 ? 1.861 -27.040 -69.944 1.00 39.94 114 SER A CA 1
ATOM 923 C C . SER A 1 114 ? 0.464 -27.369 -69.422 1.00 39.94 114 SER A C 1
ATOM 925 O O . SER A 1 114 ? -0.079 -28.415 -69.771 1.00 39.94 114 SER A O 1
ATOM 927 N N . SER A 1 115 ? -0.166 -26.420 -68.732 1.00 43.75 115 SER A N 1
ATOM 928 C CA . SER A 1 115 ? -1.535 -26.049 -69.088 1.00 43.75 115 SER A CA 1
ATOM 929 C C . SER A 1 115 ? -1.911 -24.683 -68.524 1.00 43.75 115 SER A C 1
ATOM 931 O O . SER A 1 115 ? -1.920 -24.470 -67.318 1.00 43.75 115 SER A O 1
ATOM 933 N N . SER A 1 116 ? -2.215 -23.794 -69.466 1.00 42.50 116 SER A N 1
ATOM 934 C CA . SER A 1 116 ? -3.340 -22.865 -69.449 1.00 42.50 116 SER A CA 1
ATOM 935 C C . SER A 1 116 ? -3.498 -21.941 -68.243 1.00 42.50 116 SER A C 1
ATOM 937 O O . SER A 1 116 ? -3.963 -22.315 -67.170 1.00 42.50 116 SER A O 1
ATOM 939 N N . GLY A 1 117 ? -3.197 -20.668 -68.493 1.00 49.84 117 GLY A N 1
ATOM 940 C CA . GLY A 1 117 ? -3.540 -19.574 -67.606 1.00 49.84 117 GLY A CA 1
ATOM 941 C C . GLY A 1 117 ? -5.040 -19.487 -67.324 1.00 49.84 117 GLY A C 1
ATOM 942 O O . GLY A 1 117 ? -5.859 -19.486 -68.234 1.00 49.84 117 GLY A O 1
ATOM 943 N N . TYR A 1 118 ? -5.348 -19.318 -66.044 1.00 43.66 118 TYR A N 1
ATOM 944 C CA . TYR A 1 118 ? -6.435 -18.485 -65.548 1.00 43.66 118 TYR A CA 1
ATOM 945 C C . TYR A 1 118 ? -5.875 -17.742 -64.332 1.00 43.66 118 TYR A C 1
ATOM 947 O O . TYR A 1 118 ? -5.641 -18.323 -63.274 1.00 43.66 118 TYR A O 1
ATOM 955 N N . ARG A 1 119 ? -5.571 -16.452 -64.507 1.00 42.94 119 ARG A N 1
ATOM 956 C CA . ARG A 1 119 ? -5.224 -15.555 -63.401 1.00 42.94 119 ARG A CA 1
ATOM 957 C C . ARG A 1 119 ? -6.520 -15.203 -62.674 1.00 42.94 119 ARG A C 1
ATOM 959 O O . ARG A 1 119 ? -7.272 -14.366 -63.159 1.00 42.94 119 ARG A O 1
ATOM 966 N N . TYR A 1 120 ? -6.771 -15.818 -61.524 1.00 38.34 120 TYR A N 1
ATOM 967 C CA . TYR A 1 120 ? -7.691 -15.246 -60.542 1.00 38.34 120 TYR A CA 1
ATOM 968 C C . TYR A 1 120 ? -6.939 -14.154 -59.765 1.00 38.34 120 TYR A C 1
ATOM 970 O O . TYR A 1 120 ? -5.866 -14.440 -59.228 1.00 38.34 120 TYR A O 1
ATOM 978 N N . PRO A 1 121 ? -7.439 -12.908 -59.699 1.00 44.28 121 PRO A N 1
ATOM 979 C CA . PRO A 1 121 ? -6.853 -11.902 -58.832 1.00 44.28 121 PRO A CA 1
ATOM 980 C C . PRO A 1 121 ? -7.210 -12.255 -57.384 1.00 44.28 121 PRO A C 1
ATOM 982 O O . PRO A 1 121 ? -8.376 -12.405 -57.026 1.00 44.28 121 PRO A O 1
ATOM 985 N N . SER A 1 122 ? -6.192 -12.423 -56.545 1.00 47.62 122 SER A N 1
ATOM 986 C CA . SER A 1 122 ? -6.338 -12.656 -55.112 1.00 47.62 122 SER A CA 1
ATOM 987 C C . SER A 1 122 ? -6.808 -11.377 -54.413 1.00 47.62 122 SER A C 1
ATOM 989 O O . SER A 1 122 ? -6.007 -10.644 -53.834 1.00 47.62 122 SER A O 1
ATOM 991 N N . SER A 1 123 ? -8.106 -11.091 -54.460 1.00 53.03 123 SER A N 1
ATOM 992 C CA . SER A 1 123 ? -8.755 -10.145 -53.550 1.00 53.03 123 SER A CA 1
ATOM 993 C C . SER A 1 123 ? -9.468 -10.920 -52.443 1.00 53.03 123 SER A C 1
ATOM 995 O O . SER A 1 123 ? -10.692 -10.996 -52.401 1.00 53.03 123 SER A O 1
ATOM 997 N N . ALA A 1 124 ? -8.680 -11.514 -51.549 1.00 50.44 124 ALA A N 1
ATOM 998 C CA . ALA A 1 124 ? -9.139 -11.927 -50.229 1.00 50.44 124 ALA A CA 1
ATOM 999 C C . ALA A 1 124 ? -8.281 -11.168 -49.204 1.00 50.44 124 ALA A C 1
ATOM 1001 O O . ALA A 1 124 ? -7.083 -11.445 -49.103 1.00 50.44 124 ALA A O 1
ATOM 1002 N N . PRO A 1 125 ? -8.823 -10.172 -48.479 1.00 49.62 125 PRO A N 1
ATOM 1003 C CA . PRO A 1 125 ? -8.072 -9.531 -47.416 1.00 49.62 125 PRO A CA 1
ATOM 1004 C C . PRO A 1 125 ? -7.910 -10.520 -46.259 1.00 49.62 125 PRO A C 1
ATOM 1006 O O . PRO A 1 125 ? -8.888 -10.965 -45.663 1.00 49.62 125 PRO A O 1
ATOM 1009 N N . SER A 1 126 ? -6.658 -10.844 -45.928 1.00 46.84 126 SER A N 1
ATOM 1010 C CA . SER A 1 126 ? -6.308 -11.460 -44.649 1.00 46.84 126 SER A CA 1
ATOM 1011 C C . SER A 1 126 ? -6.771 -10.535 -43.520 1.00 46.84 126 SER A C 1
ATOM 1013 O O . SER A 1 126 ? -6.290 -9.408 -43.392 1.00 46.84 126 SER A O 1
ATOM 1015 N N . ALA A 1 127 ? -7.719 -11.002 -42.708 1.00 54.81 127 ALA A N 1
ATOM 1016 C CA . ALA A 1 127 ? -8.321 -10.246 -41.611 1.00 54.81 127 ALA A CA 1
ATOM 1017 C C . ALA A 1 127 ? -7.410 -10.091 -40.376 1.00 54.81 127 ALA A C 1
ATOM 1019 O O . ALA A 1 127 ? -7.862 -9.610 -39.342 1.00 54.81 127 ALA A O 1
ATOM 1020 N N . PHE A 1 128 ? -6.131 -10.464 -40.450 1.00 52.47 128 PHE A N 1
ATOM 1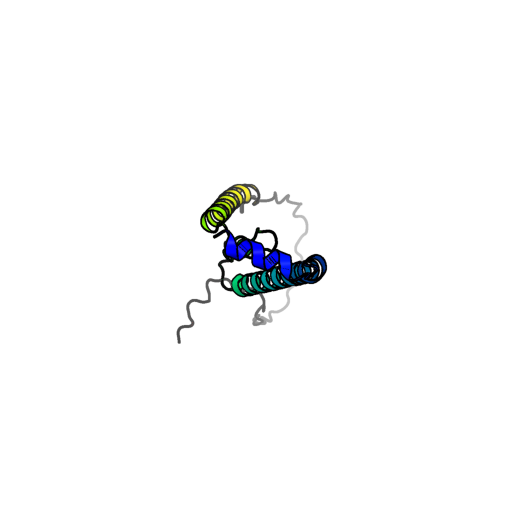021 C CA . PHE A 1 128 ? -5.215 -10.373 -39.315 1.00 52.47 128 PHE A CA 1
ATOM 1022 C C . PHE A 1 128 ? -3.843 -9.861 -39.755 1.00 52.47 128 PHE A C 1
ATOM 1024 O O . PHE A 1 128 ? -3.006 -10.614 -40.244 1.00 52.47 128 PHE A O 1
ATOM 1031 N N . GLY A 1 129 ? -3.613 -8.561 -39.548 1.00 55.31 129 GLY A N 1
ATOM 1032 C CA . GLY A 1 129 ? -2.270 -7.979 -39.590 1.00 55.31 129 GLY A CA 1
ATOM 103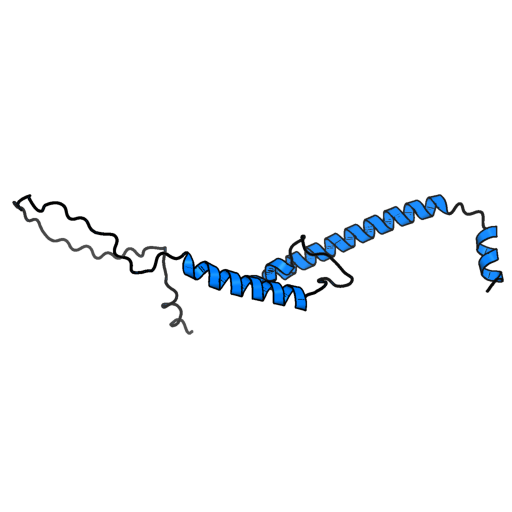3 C C . GLY A 1 129 ? -2.177 -6.614 -40.263 1.00 55.31 129 GLY A C 1
ATOM 1034 O O . GLY A 1 129 ? -1.504 -6.484 -41.279 1.00 55.31 129 GLY A O 1
ATOM 1035 N N . LYS A 1 130 ? -2.792 -5.569 -39.692 1.00 46.56 130 LYS A N 1
ATOM 1036 C CA . LYS A 1 130 ? -2.417 -4.190 -40.044 1.00 46.56 130 LYS A CA 1
ATOM 1037 C C . LYS A 1 130 ? -1.226 -3.759 -39.193 1.00 46.56 130 LYS A C 1
ATOM 1039 O O . LYS A 1 130 ? -1.313 -3.691 -37.968 1.00 46.56 130 LYS A O 1
ATOM 1044 N N . THR A 1 131 ? -0.107 -3.478 -39.849 1.00 58.50 131 THR A N 1
ATOM 1045 C CA . THR A 1 131 ? 1.045 -2.807 -39.249 1.00 58.50 131 THR A CA 1
ATOM 1046 C C . THR A 1 131 ? 0.750 -1.313 -39.075 1.00 58.50 131 THR A C 1
ATOM 1048 O O . THR A 1 131 ? 0.013 -0.693 -39.839 1.00 58.50 131 THR A O 1
ATOM 1051 N N . ARG A 1 132 ? 1.342 -0.728 -38.030 1.00 47.50 132 ARG A N 1
ATOM 1052 C CA . ARG A 1 132 ? 1.137 0.641 -37.520 1.00 47.50 132 ARG A CA 1
ATOM 1053 C C . ARG A 1 132 ? 1.386 1.778 -38.533 1.00 47.50 132 ARG A C 1
ATOM 1055 O O . ARG A 1 132 ? 1.082 2.923 -38.227 1.00 47.50 132 ARG A O 1
ATOM 1062 N N . SER A 1 133 ? 1.905 1.495 -39.725 1.00 52.22 133 SER A N 1
ATOM 1063 C CA . SER A 1 133 ? 2.210 2.501 -40.751 1.00 52.22 133 SER A CA 1
ATOM 1064 C C . SER A 1 133 ? 1.026 2.883 -41.656 1.00 52.22 133 SER A C 1
ATOM 1066 O O . SER A 1 133 ? 1.223 3.671 -42.568 1.00 52.22 133 SER A O 1
ATOM 1068 N N . GLN A 1 134 ? -0.189 2.362 -41.429 1.00 53.06 134 GLN A N 1
ATOM 1069 C CA . GLN A 1 134 ? -1.388 2.677 -42.238 1.00 53.06 134 GLN A CA 1
ATOM 1070 C C . GLN A 1 134 ? -2.474 3.494 -41.502 1.00 53.06 134 GLN A C 1
ATOM 1072 O O . GLN A 1 134 ? -3.586 3.609 -42.002 1.00 53.06 134 GLN A O 1
ATOM 1077 N N . ILE A 1 135 ? -2.198 4.050 -40.314 1.00 56.81 135 ILE A N 1
ATOM 1078 C CA . ILE A 1 135 ? -3.210 4.777 -39.508 1.00 56.81 135 ILE A CA 1
ATOM 1079 C C . ILE A 1 135 ? -3.127 6.311 -39.683 1.00 56.81 135 ILE A C 1
ATOM 1081 O O . ILE A 1 135 ? -3.943 7.035 -39.129 1.00 56.81 135 ILE A O 1
ATOM 1085 N N . GLN A 1 136 ? -2.184 6.846 -40.467 1.00 56.16 136 GLN A N 1
ATOM 1086 C CA . GLN A 1 136 ? -2.012 8.307 -40.573 1.00 56.16 136 GLN A CA 1
ATOM 1087 C C . GLN A 1 136 ? -2.864 9.013 -41.644 1.00 56.16 136 GLN A C 1
ATOM 1089 O O . GLN A 1 136 ? -2.943 10.236 -41.598 1.00 56.16 136 GLN A O 1
ATOM 1094 N N . ASP A 1 137 ? -3.598 8.285 -42.493 1.00 54.94 137 ASP A N 1
ATOM 1095 C CA . ASP A 1 137 ? -4.399 8.881 -43.580 1.00 54.94 137 ASP A CA 1
ATOM 1096 C C . ASP A 1 137 ? -5.918 8.705 -43.403 1.00 54.94 137 ASP A C 1
ATOM 1098 O O . ASP A 1 137 ? -6.649 8.430 -44.350 1.00 54.94 137 ASP A O 1
ATOM 1102 N N . LEU A 1 138 ? -6.421 8.882 -42.180 1.00 47.53 138 LEU A N 1
ATOM 1103 C CA . LEU A 1 138 ? -7.843 9.159 -41.948 1.00 47.53 138 LEU A CA 1
ATOM 1104 C C . LEU A 1 138 ? -7.963 10.408 -41.076 1.00 47.53 138 LEU A C 1
ATOM 1106 O O . LEU A 1 138 ? -8.193 10.345 -39.872 1.00 47.53 138 LEU A O 1
ATOM 1110 N N . LYS A 1 139 ? -7.750 11.556 -41.722 1.00 48.19 139 LYS A N 1
ATOM 1111 C CA . LYS A 1 139 ? -8.300 12.838 -41.291 1.00 48.19 139 LYS A CA 1
ATOM 1112 C C . LYS A 1 139 ? -9.616 13.043 -42.032 1.00 48.19 139 LYS A C 1
ATOM 1114 O O . LYS A 1 139 ? -9.568 13.275 -43.235 1.00 48.19 139 LYS A O 1
ATOM 1119 N N . TYR A 1 140 ? -10.725 12.974 -41.308 1.00 45.44 140 TYR A N 1
ATOM 1120 C CA . TYR A 1 140 ? -11.903 13.826 -41.469 1.00 45.44 140 TYR A CA 1
ATOM 1121 C C . TYR A 1 140 ? -12.533 13.977 -40.090 1.00 45.44 140 TYR A C 1
ATOM 1123 O O . TYR A 1 140 ? -12.732 12.929 -39.436 1.00 45.44 140 TYR A O 1
#

Foldseek 3Di:
DVVVVVVVVPPPPPVVVVVVVVVVVVVVVVVVVLVVLLVVLVVCLVVDDPLCSCQSDPPADDDPDSGDCCPVVVVVSVVVVVVVVVVVVVPDPPPDDPDDPDDDDDDDDDDDDDDDDDDDPPPDDDPDDDDPPPPPPDDD

Sequence (140 aa):
MAKAELQIKELGIDIAKPLDNCQDTLSLLGHANKQINMTRREALRPEMKRPYSSLCSSSQPYNEWLFCDIEKSAREIEDTQKIGNKLQYDSRPARGQPMFRGRPFRDRPFRGRSSSGYRYPSSAPSAFGKTRSQIQDLKY

Organism: Dreissena polymorpha (NCBI:txid45954)

Radius of gyration: 35.3 Å; chains: 1; bounding box: 44×53×111 Å